Protein AF-A0A2D4GG52-F1 (afdb_monomer)

Sequence (172 aa):
MILFGALFCCLDPVLTIAAGLSFKDPFVIPLGKEKLADARRKELSRNSKSDHLTVVNAFKGWEEAQRRGFRYEKDYCWEYFLSSNTLQMLRNMKGQFAEHLLAAGFVNSRNPRDPKSNINSENEKLLKAVICAGLYPKVAKIRANFSKKRKMVKVSTKTDGTVNIHPKSVNV

Foldseek 3Di:
DQLLLLVVLQRLLLLLLVLCVVPHAFADDDPPCNVQLLVLLLVLCVPLQDSSSSSSSLLVCLVVLVVVHDVSNVVSCVNNRGDPVSSVSSVVSSLVSLVVCVVVVSDVDSDSVDNSSRVCNVVSVSSVVVVCVVCPPFDWAWDDDPDPPDPFTWIQDPPPGIDGDDPSRSND

pLDDT: mean 95.45, std 8.65, range [54.56, 98.94]

Radius of gyration: 17.28 Å; Cα contacts (8 Å, |Δi|>4): 224; chains: 1; bounding box: 47×29×45 Å

Solvent-accessible surface area (backbone atoms only — not comparable to full-atom values): 9538 Å² total; per-residue (Å²): 72,62,66,53,14,36,76,61,14,21,24,44,51,38,30,46,39,51,24,30,74,73,72,55,70,41,72,52,71,58,90,96,38,53,74,59,39,52,51,40,46,41,59,45,25,70,83,66,77,36,63,58,56,19,51,36,44,50,50,56,51,44,56,52,24,46,75,76,31,72,67,46,28,53,51,49,25,61,72,53,30,40,38,65,72,48,49,54,50,35,53,54,43,26,38,54,52,22,41,53,34,31,77,71,67,60,43,96,48,54,51,46,77,38,65,84,38,34,78,40,51,82,41,64,70,59,52,52,49,36,49,47,70,46,46,62,88,79,57,67,48,78,54,86,73,90,52,94,84,63,89,73,68,40,32,33,36,90,87,74,42,76,47,73,69,60,84,88,44,66,79,105

Mean predicted aligned error: 3.53 Å

Organism: Micrurus corallinus (NCBI:txid54390)

Secondary structure (DSSP, 8-state):
-HHHHHHTT-HHHHHHHHHHHHS--SB---TT-HHHHHHHHHHHTTT---HHHHHHHHHHHHHHHHHH-HHHHHHHHHHTTB-HHHHHHHHHHHHHHHHHHHHTTS-S-S-TT-GGG-TTTT-HHHHHHHHHHHHTT--EEEE----TT--S-EEEETTTEEEEPPTTSTT-

Nearest PDB structures (foldseek):
  6up2-assembly1_A  TM=9.913E-01  e=2.746E-20  Mus musculus
  5vha-assembly1_A  TM=9.765E-01  e=6.346E-19  Bos taurus
  6up3-assembly1_A  TM=9.932E-01  e=1.501E-18  Mus musculus
  5vhc-assembly1_D  TM=9.903E-01  e=1.226E-18  Bos taurus
  5vhe-assembly1_A  TM=9.667E-01  e=1.138E-17  Bos taurus

Structure (mmCIF, N/CA/C/O backbone):
data_AF-A0A2D4GG52-F1
#
_entry.id   AF-A0A2D4GG52-F1
#
loop_
_atom_site.group_PDB
_atom_site.id
_atom_site.type_symbol
_atom_site.label_atom_id
_atom_site.label_alt_id
_atom_site.label_comp_id
_atom_site.label_asym_id
_atom_site.label_entity_id
_atom_site.label_seq_id
_atom_site.pdbx_PDB_ins_code
_atom_site.Cartn_x
_atom_site.Cartn_y
_atom_site.Cartn_z
_atom_site.occupancy
_atom_site.B_iso_or_equiv
_atom_site.auth_seq_id
_atom_site.auth_comp_id
_atom_site.auth_asym_id
_atom_site.auth_atom_id
_atom_site.pdbx_PDB_model_num
ATOM 1 N N . MET A 1 1 ? -2.966 -11.309 -7.188 1.00 96.19 1 MET A N 1
ATOM 2 C CA . MET A 1 1 ? -2.767 -9.843 -7.069 1.00 96.19 1 MET A CA 1
ATOM 3 C C . MET A 1 1 ? -1.668 -9.332 -7.999 1.00 96.19 1 MET A C 1
ATOM 5 O O . MET A 1 1 ? -1.989 -8.553 -8.881 1.00 96.19 1 MET A O 1
ATOM 9 N N . ILE A 1 2 ? -0.411 -9.786 -7.859 1.00 98.44 2 ILE A N 1
ATOM 10 C CA . ILE A 1 2 ? 0.723 -9.283 -8.667 1.00 98.44 2 ILE A CA 1
ATOM 11 C C . ILE A 1 2 ? 0.544 -9.479 -10.182 1.00 98.44 2 ILE A C 1
ATOM 13 O O . ILE A 1 2 ? 0.908 -8.597 -10.950 1.00 98.44 2 ILE A O 1
ATOM 17 N N . LEU A 1 3 ? -0.123 -10.564 -10.595 1.00 98.56 3 LEU A N 1
ATOM 18 C CA . LEU A 1 3 ? -0.484 -10.822 -11.991 1.00 98.56 3 LEU A CA 1
ATOM 19 C C . LEU A 1 3 ? -1.357 -9.705 -12.586 1.00 98.56 3 LEU A C 1
ATOM 21 O O . LEU A 1 3 ? -1.045 -9.154 -13.633 1.00 98.56 3 LEU A O 1
ATOM 25 N N . PHE A 1 4 ? -2.418 -9.314 -11.872 1.00 98.62 4 PHE A N 1
ATOM 26 C CA . PHE A 1 4 ? -3.282 -8.203 -12.276 1.00 98.62 4 PHE A CA 1
ATOM 27 C C . PHE A 1 4 ? -2.556 -6.854 -12.225 1.00 98.62 4 PHE A C 1
ATOM 29 O O . PHE A 1 4 ? -2.853 -5.983 -13.030 1.00 98.62 4 PHE A O 1
ATOM 36 N N . GLY A 1 5 ? -1.584 -6.686 -11.320 1.00 98.69 5 GLY A N 1
ATOM 37 C CA . GLY A 1 5 ? -0.727 -5.497 -11.296 1.00 98.69 5 GLY A CA 1
ATOM 38 C C . GLY A 1 5 ? 0.087 -5.322 -12.581 1.00 98.69 5 GLY A C 1
ATOM 39 O O . GLY A 1 5 ? 0.194 -4.202 -13.074 1.00 98.69 5 GLY A O 1
ATOM 40 N N . ALA A 1 6 ? 0.600 -6.422 -13.141 1.00 98.62 6 ALA A N 1
ATOM 41 C CA . ALA A 1 6 ? 1.277 -6.424 -14.435 1.00 98.62 6 ALA A CA 1
ATOM 42 C C . ALA A 1 6 ? 0.300 -6.146 -15.590 1.00 98.62 6 ALA A C 1
ATOM 44 O O . ALA A 1 6 ? 0.515 -5.214 -16.358 1.00 98.62 6 ALA A O 1
ATOM 45 N N . LEU A 1 7 ? -0.815 -6.887 -15.659 1.00 98.50 7 LEU A N 1
ATOM 46 C CA . LEU A 1 7 ? -1.809 -6.758 -16.736 1.00 98.50 7 LEU A CA 1
ATOM 47 C C . LEU A 1 7 ? -2.445 -5.364 -16.822 1.00 98.50 7 LEU A C 1
ATOM 49 O O . LEU A 1 7 ? -2.769 -4.898 -17.909 1.00 98.50 7 LEU A O 1
ATOM 53 N N . PHE A 1 8 ? -2.634 -4.697 -15.683 1.00 98.62 8 PHE A N 1
ATOM 54 C CA . PHE A 1 8 ? -3.236 -3.366 -15.623 1.00 98.62 8 PHE A CA 1
ATOM 55 C C . PHE A 1 8 ? -2.214 -2.224 -15.549 1.00 98.62 8 PHE A C 1
ATOM 57 O O . PHE A 1 8 ? -2.598 -1.073 -15.326 1.00 98.62 8 PHE A O 1
ATOM 64 N N . CYS A 1 9 ? -0.927 -2.515 -15.758 1.00 98.50 9 CYS A N 1
ATOM 65 C CA . CYS A 1 9 ? 0.165 -1.540 -15.755 1.00 98.50 9 CYS A CA 1
ATOM 66 C C . CYS A 1 9 ? 0.191 -0.652 -14.499 1.00 98.50 9 CYS A C 1
ATOM 68 O O . CYS A 1 9 ? 0.372 0.564 -14.588 1.00 98.50 9 CYS A O 1
ATOM 70 N N . CYS A 1 10 ? -0.017 -1.247 -13.325 1.00 98.62 10 CYS A N 1
ATOM 71 C CA . CYS A 1 10 ? 0.077 -0.577 -12.028 1.00 98.62 10 CYS A CA 1
ATOM 72 C C . CYS A 1 10 ? 1.027 -1.340 -11.088 1.00 98.62 10 CYS A C 1
ATOM 74 O O . CYS A 1 10 ? 0.711 -1.615 -9.926 1.00 98.62 10 CYS A O 1
ATOM 76 N N . LEU A 1 11 ? 2.169 -1.767 -11.635 1.00 98.75 11 LEU A N 1
ATOM 77 C CA . LEU A 1 11 ? 3.029 -2.793 -11.055 1.00 98.75 11 LEU A CA 1
ATOM 78 C C . LEU A 1 11 ? 3.664 -2.374 -9.721 1.00 98.75 11 LEU A C 1
ATOM 80 O O . LEU A 1 11 ? 3.470 -3.047 -8.711 1.00 98.75 11 LEU A O 1
ATOM 84 N N . ASP A 1 12 ? 4.395 -1.262 -9.689 1.00 98.75 12 ASP A N 1
ATOM 85 C CA . ASP A 1 12 ? 5.190 -0.824 -8.535 1.00 98.75 12 ASP A CA 1
ATOM 86 C C . ASP A 1 12 ? 4.399 -0.714 -7.208 1.00 98.75 12 ASP A C 1
ATOM 88 O O . ASP A 1 12 ? 4.815 -1.313 -6.199 1.00 98.75 12 ASP A O 1
ATOM 92 N N . PRO A 1 13 ? 3.240 -0.021 -7.156 1.00 98.81 13 PRO A N 1
ATOM 93 C CA . PRO A 1 13 ? 2.430 0.036 -5.941 1.00 98.81 13 PRO A CA 1
ATOM 94 C C . PRO A 1 13 ? 1.828 -1.329 -5.583 1.00 98.81 13 PRO A C 1
ATOM 96 O O . PRO A 1 13 ? 1.794 -1.686 -4.406 1.00 98.81 13 PRO A O 1
ATOM 99 N N . VAL A 1 14 ? 1.413 -2.137 -6.567 1.00 98.88 14 VAL A N 1
ATOM 100 C CA . VAL A 1 14 ? 0.861 -3.478 -6.311 1.00 98.88 14 VAL A CA 1
ATOM 101 C C . VAL A 1 14 ? 1.916 -4.415 -5.727 1.00 98.88 14 VAL A C 1
ATOM 103 O O . VAL A 1 14 ? 1.611 -5.157 -4.792 1.00 98.88 14 VAL A O 1
ATOM 106 N N . LEU A 1 15 ? 3.158 -4.362 -6.214 1.00 98.88 15 LEU A N 1
ATOM 107 C CA . LEU A 1 15 ? 4.255 -5.154 -5.657 1.00 98.88 15 LEU A CA 1
ATOM 108 C C . LEU A 1 15 ? 4.607 -4.707 -4.234 1.00 98.88 15 LEU A C 1
ATOM 110 O O . LEU A 1 15 ? 4.878 -5.550 -3.382 1.00 98.88 15 LEU A O 1
ATOM 114 N N . THR A 1 16 ? 4.533 -3.405 -3.946 1.00 98.94 16 THR A N 1
ATOM 115 C CA . THR A 1 16 ? 4.691 -2.880 -2.576 1.00 98.94 16 THR A CA 1
ATOM 116 C C . THR A 1 16 ? 3.648 -3.474 -1.627 1.00 98.94 16 THR A C 1
ATOM 118 O O . THR A 1 16 ? 3.987 -3.947 -0.542 1.00 98.94 16 THR A O 1
ATOM 121 N N . ILE A 1 17 ? 2.380 -3.507 -2.050 1.00 98.88 17 ILE A N 1
ATOM 122 C CA . ILE A 1 17 ? 1.285 -4.079 -1.255 1.00 98.88 17 ILE A CA 1
ATOM 123 C C . ILE A 1 17 ? 1.473 -5.589 -1.087 1.00 98.88 17 ILE A C 1
ATOM 125 O O . ILE A 1 17 ? 1.325 -6.104 0.019 1.00 98.88 17 ILE A O 1
ATOM 129 N N . ALA A 1 18 ? 1.832 -6.301 -2.160 1.00 98.81 18 ALA A N 1
ATOM 130 C CA . ALA A 1 18 ? 2.078 -7.740 -2.116 1.00 98.81 18 ALA A CA 1
ATOM 131 C C . ALA A 1 18 ? 3.197 -8.096 -1.134 1.00 98.81 18 ALA A C 1
ATOM 133 O O . ALA A 1 18 ? 3.048 -9.040 -0.361 1.00 98.81 18 ALA A O 1
ATOM 134 N N . ALA A 1 19 ? 4.281 -7.318 -1.123 1.00 98.75 19 ALA A N 1
ATOM 135 C CA . ALA A 1 19 ? 5.393 -7.522 -0.204 1.00 98.75 19 ALA A CA 1
ATOM 136 C C . ALA A 1 19 ? 4.954 -7.298 1.250 1.00 98.75 19 ALA A C 1
ATOM 138 O O . ALA A 1 19 ? 5.219 -8.140 2.105 1.00 98.75 19 ALA A O 1
ATOM 139 N N . GLY A 1 20 ? 4.217 -6.213 1.519 1.00 98.44 20 GLY A N 1
ATOM 140 C CA . GLY A 1 20 ? 3.701 -5.916 2.859 1.00 98.44 20 GLY A CA 1
ATOM 141 C C . GLY A 1 20 ? 2.751 -6.993 3.393 1.00 98.44 20 GLY A C 1
ATOM 142 O O . GLY A 1 20 ? 2.819 -7.336 4.569 1.00 98.44 20 GLY A O 1
ATOM 143 N N . LEU A 1 21 ? 1.910 -7.565 2.525 1.00 98.31 21 LEU A N 1
ATOM 144 C CA . LEU A 1 21 ? 1.016 -8.675 2.872 1.00 98.31 21 LEU A CA 1
ATOM 145 C C . LEU A 1 21 ? 1.748 -10.012 3.060 1.00 98.31 21 LEU A C 1
ATOM 147 O O . LEU A 1 21 ? 1.283 -10.845 3.830 1.00 98.31 21 LEU A O 1
ATOM 151 N N . SER A 1 22 ? 2.858 -10.228 2.349 1.00 98.31 22 SER A N 1
ATOM 152 C CA . SER A 1 22 ? 3.619 -11.486 2.393 1.00 98.31 22 SER A CA 1
ATOM 153 C C . SER A 1 22 ? 4.618 -11.543 3.552 1.00 98.31 22 SER A C 1
ATOM 155 O O . SER A 1 22 ? 5.009 -12.632 3.959 1.00 98.31 22 SER A O 1
ATOM 157 N N . PHE A 1 23 ? 5.048 -10.387 4.067 1.00 98.25 23 PHE A N 1
ATOM 158 C CA . PHE A 1 23 ? 5.985 -10.292 5.186 1.00 98.25 23 PHE A CA 1
ATOM 159 C C . PHE A 1 23 ? 5.355 -9.585 6.389 1.00 98.25 23 PHE A C 1
ATOM 161 O O . PHE A 1 23 ? 4.870 -10.241 7.307 1.00 98.25 23 PHE A O 1
ATOM 168 N N . LYS A 1 24 ? 5.377 -8.249 6.401 1.00 97.62 24 LYS A N 1
ATOM 169 C CA . LYS A 1 24 ? 4.688 -7.389 7.373 1.00 97.62 24 LYS A CA 1
ATOM 170 C C . LYS A 1 24 ? 4.705 -5.937 6.901 1.00 97.62 24 LYS A C 1
ATOM 172 O O . LYS A 1 24 ? 5.531 -5.554 6.070 1.00 97.62 24 LYS A O 1
ATOM 177 N N . ASP A 1 25 ? 3.837 -5.109 7.476 1.00 97.62 25 ASP A N 1
ATOM 178 C CA . ASP A 1 25 ? 3.863 -3.664 7.250 1.00 97.62 25 ASP A CA 1
ATOM 179 C C . ASP A 1 25 ? 5.056 -2.984 7.967 1.00 97.62 25 ASP A C 1
ATOM 181 O O . ASP A 1 25 ? 5.538 -3.491 8.985 1.00 97.62 25 ASP A O 1
ATOM 185 N N . PRO A 1 26 ? 5.558 -1.841 7.457 1.00 98.44 26 PRO A N 1
ATOM 186 C CA . PRO A 1 26 ? 6.758 -1.198 7.990 1.00 98.44 26 PRO A CA 1
ATOM 187 C C . PRO A 1 26 ? 6.520 -0.343 9.243 1.00 98.44 26 PRO A C 1
ATOM 189 O O . PRO A 1 26 ? 7.492 0.198 9.770 1.00 98.44 26 PRO A O 1
ATOM 192 N N . PHE A 1 27 ? 5.279 -0.186 9.721 1.00 98.56 27 PHE A N 1
ATOM 193 C CA . PHE A 1 27 ? 4.973 0.709 10.837 1.00 98.56 27 PHE A CA 1
ATOM 194 C C . PHE A 1 27 ? 5.296 0.070 12.187 1.00 98.56 27 PHE A C 1
ATOM 196 O O . PHE A 1 27 ? 4.805 -1.013 12.517 1.00 98.56 27 PHE A O 1
ATOM 203 N N . VAL A 1 28 ? 6.039 0.806 13.009 1.00 97.88 28 VAL A N 1
ATOM 204 C CA . VAL A 1 28 ? 6.319 0.486 14.410 1.00 97.88 28 VAL A CA 1
ATOM 205 C C . VAL A 1 28 ? 5.559 1.438 15.332 1.00 97.88 28 VAL A C 1
ATOM 207 O O . VAL A 1 28 ? 5.211 2.550 14.943 1.00 97.88 28 VAL A O 1
ATOM 210 N N . ILE A 1 29 ? 5.271 1.007 16.558 1.00 95.75 29 ILE A N 1
ATOM 211 C CA . ILE A 1 29 ? 4.614 1.846 17.567 1.00 95.75 29 ILE A CA 1
ATOM 212 C C . ILE A 1 29 ? 5.466 1.799 18.838 1.00 95.75 29 ILE A C 1
ATOM 214 O O . ILE A 1 29 ? 5.412 0.805 19.562 1.00 95.75 29 ILE A O 1
ATOM 218 N N 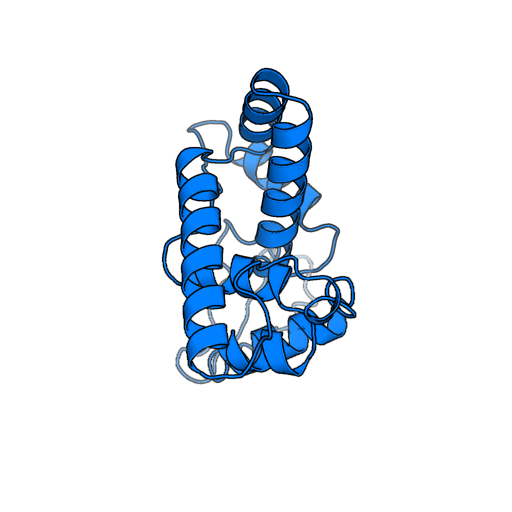. PRO A 1 30 ? 6.297 2.823 19.094 1.00 93.88 30 PRO A N 1
ATOM 219 C CA . PRO A 1 30 ? 7.037 2.924 20.345 1.00 93.88 30 PRO A CA 1
ATOM 220 C C . PRO A 1 30 ? 6.092 3.159 21.526 1.00 93.88 30 PRO A C 1
ATOM 222 O O . PRO A 1 30 ? 5.113 3.900 21.395 1.00 93.88 30 PRO A O 1
ATOM 225 N N . LEU A 1 31 ? 6.431 2.586 22.684 1.00 94.75 31 LEU A N 1
ATOM 226 C CA . LEU A 1 31 ? 5.697 2.796 23.934 1.00 94.75 31 LEU A CA 1
ATOM 227 C C . LEU A 1 31 ? 5.602 4.295 24.260 1.00 94.75 31 LEU A C 1
ATOM 229 O O . LEU A 1 31 ? 6.604 5.013 24.221 1.00 94.75 31 LEU A O 1
ATOM 233 N N . GLY A 1 32 ? 4.391 4.765 24.560 1.00 96.31 32 GLY A N 1
ATOM 234 C CA . GLY A 1 32 ? 4.105 6.160 24.903 1.00 96.31 32 GLY A CA 1
ATOM 235 C C . GLY A 1 32 ? 3.970 7.111 23.707 1.00 96.31 32 GLY A C 1
ATOM 236 O O . GLY A 1 32 ? 3.744 8.307 23.903 1.00 96.31 32 GLY A O 1
ATOM 237 N N . LYS A 1 33 ? 4.106 6.621 22.466 1.00 96.62 33 LYS A N 1
ATOM 238 C CA . LYS A 1 33 ? 3.935 7.414 21.232 1.00 96.62 33 LYS A CA 1
ATOM 239 C C . LYS A 1 33 ? 2.779 6.931 20.353 1.00 96.62 33 LYS A C 1
ATOM 241 O O . LYS A 1 33 ? 2.686 7.338 19.197 1.00 96.62 33 LYS A O 1
ATOM 246 N N . GLU A 1 34 ? 1.874 6.119 20.889 1.00 95.75 34 GLU A N 1
ATOM 247 C CA . GLU A 1 34 ? 0.780 5.462 20.164 1.00 95.75 34 GLU A CA 1
ATOM 248 C C .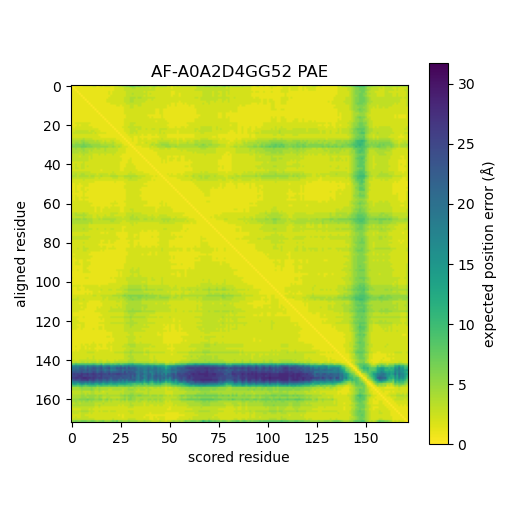 GLU A 1 34 ? -0.086 6.475 19.402 1.00 95.75 34 GLU A C 1
ATOM 250 O O . GLU A 1 34 ? -0.221 6.389 18.183 1.00 95.75 34 GLU A O 1
ATOM 255 N N . LYS A 1 35 ? -0.583 7.511 20.094 1.00 96.19 35 LYS A N 1
ATOM 256 C CA . LYS A 1 35 ? -1.431 8.554 19.485 1.00 96.19 35 LYS A CA 1
ATOM 257 C C . LYS A 1 35 ? -0.728 9.310 18.356 1.00 96.19 35 LYS A C 1
ATOM 259 O O . LYS A 1 35 ? -1.360 9.658 17.361 1.00 96.19 35 LYS A O 1
ATOM 264 N N . LEU A 1 36 ? 0.566 9.589 18.520 1.00 97.56 36 LEU A N 1
ATOM 265 C CA . LEU A 1 36 ? 1.353 10.305 17.519 1.00 97.56 36 LEU A CA 1
ATOM 266 C C . LEU A 1 36 ? 1.616 9.411 16.300 1.00 97.56 36 LEU A C 1
ATOM 268 O O . LEU A 1 36 ? 1.455 9.865 15.170 1.00 97.56 36 LEU A O 1
ATOM 272 N N . ALA A 1 37 ? 1.947 8.137 16.520 1.00 97.31 37 ALA A N 1
ATOM 273 C CA . ALA A 1 37 ? 2.122 7.162 15.449 1.00 97.31 37 ALA A CA 1
ATOM 274 C C . ALA A 1 37 ? 0.833 6.959 14.639 1.00 97.31 37 ALA A C 1
ATOM 276 O O . ALA A 1 37 ? 0.881 6.916 13.409 1.00 97.31 37 ALA A O 1
ATOM 277 N N . ASP A 1 38 ? -0.324 6.907 15.302 1.00 96.56 38 ASP A N 1
ATOM 278 C CA . ASP A 1 38 ? -1.620 6.802 14.628 1.00 96.56 38 ASP A CA 1
ATOM 279 C C . ASP A 1 38 ? -1.951 8.062 13.812 1.00 96.56 38 ASP A C 1
ATOM 281 O O . ASP A 1 38 ? -2.414 7.951 12.674 1.00 96.56 38 ASP A O 1
ATOM 285 N N . ALA A 1 39 ? -1.644 9.258 14.332 1.00 97.69 39 ALA A N 1
ATOM 286 C CA . ALA A 1 39 ? -1.809 10.510 13.593 1.00 97.69 39 ALA A CA 1
ATOM 287 C C . ALA A 1 39 ? -0.947 10.543 12.317 1.00 97.69 39 ALA A C 1
ATOM 289 O O . ALA A 1 39 ? -1.460 10.849 11.240 1.00 97.69 39 ALA A O 1
ATOM 290 N N . ARG A 1 40 ? 0.329 10.144 12.411 1.00 98.31 40 ARG A N 1
ATOM 291 C CA . ARG A 1 40 ? 1.252 10.070 11.263 1.00 98.31 40 ARG A CA 1
ATOM 292 C C . ARG A 1 40 ? 0.844 9.010 10.242 1.00 98.31 40 ARG A C 1
ATOM 294 O O . ARG A 1 40 ? 0.924 9.239 9.036 1.00 98.31 40 ARG A O 1
ATOM 301 N N . ARG A 1 41 ? 0.327 7.865 10.695 1.00 97.94 41 ARG A N 1
ATOM 302 C CA . ARG A 1 41 ? -0.231 6.839 9.800 1.00 97.94 41 ARG A CA 1
ATOM 303 C C . ARG A 1 41 ? -1.472 7.356 9.064 1.00 97.94 41 ARG A C 1
ATOM 305 O O . ARG A 1 41 ? -1.621 7.120 7.866 1.00 97.94 41 ARG A O 1
ATOM 312 N N . LYS A 1 42 ? -2.347 8.094 9.754 1.00 97.50 42 LYS A N 1
ATOM 313 C CA . LYS A 1 42 ? -3.538 8.713 9.154 1.00 97.50 42 LYS A CA 1
ATOM 314 C C . LYS A 1 42 ? -3.176 9.809 8.151 1.00 97.50 42 LYS A C 1
ATOM 316 O O . LYS A 1 42 ? -3.794 9.867 7.091 1.00 97.50 42 LYS A O 1
ATOM 321 N N . GLU A 1 43 ? -2.149 10.605 8.430 1.00 98.25 43 GLU A N 1
ATOM 322 C CA . GLU A 1 43 ? -1.572 11.574 7.489 1.00 98.25 43 GLU A CA 1
ATOM 323 C C . GLU A 1 43 ? -1.115 10.885 6.190 1.00 98.25 43 GLU A C 1
ATOM 325 O O . GLU A 1 43 ? -1.573 11.239 5.100 1.00 98.25 43 GLU A O 1
ATOM 330 N N . LEU A 1 44 ? -0.321 9.812 6.301 1.00 98.38 44 LEU A N 1
ATOM 331 C CA . LEU A 1 44 ? 0.132 9.019 5.150 1.00 98.38 44 LEU A CA 1
ATOM 332 C C . LEU A 1 44 ? -1.009 8.363 4.363 1.00 98.38 44 LEU A C 1
ATOM 334 O O . LEU A 1 44 ? -0.842 8.061 3.179 1.00 98.38 44 LEU A O 1
ATOM 338 N N . SER A 1 45 ? -2.176 8.154 4.977 1.00 97.56 45 SER A N 1
ATOM 339 C CA . SER A 1 45 ? -3.329 7.573 4.284 1.00 97.56 45 SER A CA 1
ATOM 340 C C . SER A 1 45 ? -3.906 8.487 3.204 1.00 97.56 45 SER A C 1
ATOM 342 O O . SER A 1 45 ? -4.596 7.993 2.310 1.00 97.56 45 SER A O 1
ATOM 344 N N . ARG A 1 46 ? -3.651 9.805 3.280 1.00 96.62 46 ARG A N 1
ATOM 345 C CA . ARG A 1 46 ? -4.169 10.824 2.349 1.00 96.62 46 ARG A CA 1
ATOM 346 C C . ARG A 1 46 ? -5.680 10.708 2.098 1.00 96.62 46 ARG A C 1
ATOM 348 O O . ARG A 1 46 ? -6.146 10.890 0.981 1.00 96.62 46 ARG A O 1
ATOM 355 N N . ASN A 1 47 ? -6.452 10.355 3.129 1.00 94.62 47 ASN A N 1
ATOM 356 C CA . ASN A 1 47 ? -7.902 10.119 3.053 1.00 94.62 47 ASN A CA 1
ATOM 357 C C . ASN A 1 47 ? -8.344 9.005 2.076 1.00 94.62 47 ASN A C 1
ATOM 359 O O . ASN A 1 47 ? -9.534 8.888 1.775 1.00 94.62 47 ASN A O 1
ATOM 363 N N . SER A 1 48 ? -7.431 8.132 1.640 1.00 96.62 48 SER A N 1
ATOM 364 C CA . SER A 1 48 ? -7.729 7.019 0.723 1.00 96.62 48 SER A CA 1
ATOM 365 C C . SER A 1 48 ? -8.614 5.926 1.338 1.00 96.62 48 SER A C 1
ATOM 367 O O . SER A 1 48 ? -9.167 5.096 0.608 1.00 96.62 48 SER A O 1
ATOM 369 N N . LYS A 1 49 ? -8.763 5.911 2.674 1.00 97.12 49 LYS A N 1
ATOM 370 C CA . LYS A 1 49 ? -9.476 4.871 3.445 1.00 97.12 49 LYS A CA 1
ATOM 371 C C . LYS A 1 49 ? -8.920 3.462 3.178 1.00 97.12 49 LYS A C 1
ATOM 373 O O . LYS A 1 49 ? -9.667 2.493 3.052 1.00 97.12 49 LYS A O 1
ATOM 378 N N . SER A 1 50 ? -7.600 3.348 3.018 1.00 98.38 50 SER A N 1
ATOM 379 C CA . SER A 1 50 ? -6.926 2.095 2.664 1.00 98.38 50 SER A CA 1
ATOM 380 C C . SER A 1 50 ? -5.580 1.963 3.368 1.00 98.38 50 SER A C 1
ATOM 382 O O . SER A 1 50 ? -4.634 2.672 3.036 1.00 98.38 50 SER A O 1
ATOM 384 N N . ASP A 1 51 ? -5.465 0.997 4.282 1.00 98.69 51 ASP A N 1
ATOM 385 C CA . ASP A 1 51 ? -4.193 0.662 4.938 1.00 98.69 51 ASP A CA 1
ATOM 386 C C . ASP A 1 51 ? -3.112 0.254 3.922 1.00 98.69 51 ASP A C 1
ATOM 388 O O . ASP A 1 51 ? -1.954 0.646 4.041 1.00 98.69 51 ASP A O 1
ATOM 392 N N . HIS A 1 52 ? -3.498 -0.462 2.864 1.00 98.75 52 HIS A N 1
ATOM 393 C CA . HIS A 1 52 ? -2.585 -0.880 1.800 1.00 98.75 52 HIS A CA 1
ATOM 394 C C . HIS A 1 52 ? -1.991 0.315 1.042 1.00 98.75 52 HIS A C 1
ATOM 396 O O . HIS A 1 52 ? -0.795 0.338 0.763 1.00 98.75 52 HIS A O 1
ATOM 402 N N . LEU A 1 53 ? -2.805 1.333 0.737 1.00 98.75 53 LEU A N 1
ATOM 403 C CA . LEU A 1 53 ? -2.312 2.546 0.078 1.00 98.75 53 LEU A CA 1
ATOM 404 C C . LEU A 1 53 ? -1.488 3.416 1.031 1.00 98.75 53 LEU A C 1
ATOM 406 O O . LEU A 1 53 ? -0.539 4.059 0.593 1.00 98.75 53 LEU A O 1
ATOM 410 N N . THR A 1 54 ? -1.772 3.376 2.334 1.00 98.81 54 THR A N 1
ATOM 411 C CA . THR A 1 54 ? -0.910 3.991 3.351 1.00 98.81 54 THR A CA 1
ATOM 412 C C . THR A 1 54 ? 0.502 3.393 3.322 1.00 98.81 54 THR A C 1
ATOM 414 O O . THR A 1 54 ? 1.476 4.143 3.375 1.00 98.81 54 THR A O 1
ATOM 417 N N . VAL A 1 55 ? 0.641 2.068 3.162 1.00 98.81 55 VAL A N 1
ATOM 418 C CA . VAL A 1 55 ? 1.956 1.414 2.985 1.00 98.81 55 VAL A CA 1
ATOM 419 C C . VAL A 1 55 ? 2.635 1.867 1.689 1.00 98.81 55 VAL A C 1
ATOM 421 O O . VAL A 1 55 ? 3.828 2.159 1.708 1.00 98.81 55 VAL A O 1
ATOM 424 N N . VAL A 1 56 ? 1.893 1.990 0.581 1.00 98.81 56 VAL A N 1
ATOM 425 C CA . VAL A 1 56 ? 2.434 2.520 -0.688 1.00 98.81 56 VAL A CA 1
ATOM 426 C C . VAL A 1 56 ? 2.972 3.939 -0.511 1.00 98.81 56 VAL A C 1
ATOM 428 O O . VAL A 1 56 ? 4.088 4.226 -0.939 1.00 98.81 56 VAL A O 1
ATOM 431 N N . ASN A 1 57 ? 2.214 4.819 0.144 1.00 98.81 57 ASN A N 1
ATOM 432 C CA . ASN A 1 57 ? 2.620 6.206 0.368 1.00 98.81 57 ASN A CA 1
ATOM 433 C C . ASN A 1 57 ? 3.853 6.302 1.277 1.00 98.81 57 ASN A C 1
ATOM 435 O O . ASN A 1 57 ? 4.767 7.066 0.971 1.00 98.81 57 ASN A O 1
ATOM 439 N N . ALA A 1 58 ? 3.904 5.498 2.345 1.00 98.81 58 ALA A N 1
ATOM 440 C CA . ALA A 1 58 ? 5.066 5.407 3.228 1.00 98.81 58 ALA A CA 1
ATOM 441 C C . ALA A 1 58 ? 6.316 4.932 2.475 1.00 98.81 58 ALA A C 1
ATOM 443 O O . ALA A 1 58 ? 7.391 5.513 2.604 1.00 98.81 58 ALA A O 1
ATOM 444 N N . PHE A 1 59 ? 6.167 3.894 1.649 1.00 98.88 59 PHE A N 1
ATOM 445 C CA . PHE A 1 59 ? 7.262 3.343 0.859 1.00 98.88 59 PHE A CA 1
ATOM 446 C C . PHE A 1 59 ? 7.778 4.359 -0.169 1.00 98.88 59 PHE A C 1
ATOM 448 O O . PHE A 1 59 ? 8.977 4.616 -0.217 1.00 98.88 59 PHE A O 1
ATOM 455 N N . LYS A 1 60 ? 6.881 5.005 -0.929 1.00 98.56 60 LYS A N 1
ATOM 456 C CA . LYS A 1 60 ? 7.240 6.058 -1.896 1.00 98.56 60 LYS A CA 1
ATOM 457 C C . LYS A 1 60 ? 7.997 7.213 -1.229 1.00 98.56 60 LYS A C 1
ATOM 459 O O . LYS A 1 60 ? 9.020 7.652 -1.753 1.00 98.56 60 LYS A O 1
ATOM 464 N N . GLY A 1 61 ? 7.518 7.688 -0.076 1.00 98.69 61 GLY A N 1
ATOM 465 C CA . GLY A 1 61 ? 8.176 8.764 0.668 1.00 98.69 61 GLY A CA 1
ATOM 466 C C . GLY A 1 61 ? 9.548 8.360 1.212 1.00 98.69 61 GLY A C 1
ATOM 467 O O . GLY A 1 61 ? 10.495 9.137 1.108 1.00 98.69 61 GLY A O 1
ATOM 468 N N . TRP A 1 62 ? 9.693 7.123 1.694 1.00 98.75 62 TRP A N 1
ATOM 469 C CA . TRP A 1 62 ? 10.988 6.589 2.124 1.00 98.75 62 TRP A CA 1
ATOM 470 C C . TRP A 1 62 ? 11.993 6.516 0.972 1.00 98.75 62 TRP A C 1
ATOM 472 O O . TRP A 1 62 ? 13.133 6.940 1.130 1.00 98.75 62 TRP A O 1
ATOM 482 N N . GLU A 1 63 ? 11.583 6.054 -0.210 1.00 98.31 63 GLU A N 1
ATOM 483 C CA . GLU A 1 63 ? 12.475 5.991 -1.375 1.00 98.31 63 GLU A CA 1
ATOM 484 C C . GLU A 1 63 ? 12.882 7.381 -1.880 1.00 98.31 63 GLU A C 1
ATOM 486 O O . GLU A 1 63 ? 13.977 7.562 -2.416 1.00 98.31 63 GLU A O 1
ATOM 491 N N . GLU A 1 64 ? 12.022 8.383 -1.711 1.00 98.38 64 GLU A N 1
ATOM 492 C CA . GLU A 1 64 ? 12.388 9.773 -1.960 1.00 98.38 64 GLU A CA 1
ATOM 493 C C . GLU A 1 64 ? 13.383 10.315 -0.938 1.00 98.38 64 GLU A C 1
ATOM 495 O O . GLU A 1 64 ? 14.375 10.931 -1.325 1.00 98.38 64 GLU A O 1
ATOM 500 N N . ALA A 1 65 ? 13.163 10.044 0.346 1.00 98.50 65 ALA A N 1
ATOM 501 C CA . ALA A 1 65 ? 14.089 10.421 1.403 1.00 98.50 65 ALA A CA 1
ATOM 502 C C . ALA A 1 65 ? 15.462 9.754 1.208 1.00 98.50 65 ALA A C 1
ATOM 504 O O . ALA A 1 65 ? 16.490 10.423 1.289 1.00 98.50 65 ALA A O 1
ATOM 505 N N . GLN A 1 66 ? 15.482 8.472 0.836 1.00 97.62 66 GLN A N 1
ATOM 506 C CA . GLN A 1 66 ? 16.704 7.727 0.542 1.00 97.62 66 GLN A CA 1
ATOM 507 C C . GLN A 1 66 ? 17.500 8.347 -0.616 1.00 97.62 66 GLN A C 1
ATOM 509 O O . GLN A 1 66 ? 18.720 8.465 -0.521 1.00 97.62 66 GLN A O 1
ATOM 514 N N . ARG A 1 67 ? 16.830 8.819 -1.680 1.00 97.25 67 ARG A N 1
ATOM 515 C CA . ARG A 1 67 ? 17.489 9.535 -2.794 1.00 97.25 67 ARG A CA 1
ATOM 516 C C . ARG A 1 67 ? 18.148 10.848 -2.365 1.00 97.25 67 ARG A C 1
ATOM 518 O O . ARG A 1 67 ? 19.112 11.263 -2.999 1.00 97.25 67 ARG A O 1
ATOM 525 N N . ARG A 1 68 ? 17.641 11.500 -1.316 1.00 97.69 68 ARG A N 1
ATOM 526 C CA . ARG A 1 68 ? 18.211 12.742 -0.760 1.00 97.69 68 ARG A CA 1
ATOM 527 C C . ARG A 1 68 ? 19.391 12.481 0.182 1.00 97.69 68 ARG A C 1
ATOM 529 O O . ARG A 1 68 ? 20.141 13.403 0.484 1.00 97.69 68 ARG A O 1
ATOM 536 N N . GLY A 1 69 ? 19.566 11.240 0.634 1.00 97.50 69 GLY A N 1
ATOM 537 C CA . GLY A 1 69 ? 20.700 10.794 1.438 1.00 97.50 69 GLY A CA 1
ATOM 538 C C . GLY A 1 69 ? 20.297 10.153 2.765 1.00 97.50 69 GLY A C 1
ATOM 539 O O . GLY A 1 69 ? 19.171 10.287 3.243 1.00 97.50 69 GLY A O 1
ATOM 540 N N . PHE A 1 70 ? 21.261 9.478 3.394 1.00 96.44 70 PHE A N 1
ATOM 541 C CA . PHE A 1 70 ? 21.039 8.645 4.583 1.00 96.44 70 PHE A CA 1
ATOM 542 C C . PHE A 1 70 ? 20.399 9.392 5.764 1.00 96.44 70 PHE A C 1
ATOM 544 O O . PHE A 1 70 ? 19.547 8.846 6.463 1.00 96.44 70 PHE A O 1
ATOM 551 N N . ARG A 1 71 ? 20.771 10.662 5.978 1.00 98.12 71 ARG A N 1
ATOM 552 C CA . ARG A 1 71 ? 20.179 11.487 7.042 1.00 98.12 71 ARG A CA 1
ATOM 553 C C . ARG A 1 71 ? 18.677 11.690 6.828 1.00 98.12 71 ARG A C 1
ATOM 555 O O . ARG A 1 71 ? 17.905 11.439 7.745 1.00 98.12 71 ARG A O 1
ATOM 562 N N . TYR A 1 72 ? 18.270 12.057 5.613 1.00 98.38 72 TYR A N 1
ATOM 563 C CA . TYR A 1 72 ? 16.861 12.244 5.265 1.00 98.38 72 TYR A CA 1
ATOM 564 C C . TYR A 1 72 ? 16.070 10.940 5.373 1.00 98.38 72 TYR A C 1
ATOM 566 O O . TYR A 1 72 ? 14.942 10.955 5.855 1.00 98.38 72 TYR A O 1
ATOM 574 N N . GLU A 1 73 ? 16.659 9.807 4.975 1.00 98.38 73 GLU A N 1
ATOM 575 C CA . GLU A 1 73 ? 16.043 8.487 5.153 1.00 98.38 73 GLU A CA 1
ATOM 576 C C . GLU A 1 73 ? 15.732 8.201 6.629 1.00 98.38 73 GLU A C 1
ATOM 578 O O . GLU A 1 73 ? 14.615 7.802 6.974 1.00 98.38 73 GLU A O 1
ATOM 583 N N . LYS A 1 74 ? 16.719 8.428 7.505 1.00 98.31 74 LYS A N 1
ATOM 584 C CA . LYS A 1 74 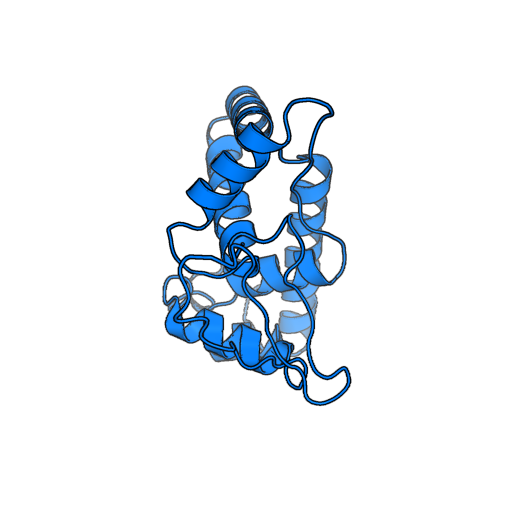? 16.585 8.215 8.947 1.00 98.31 74 LYS A CA 1
ATOM 585 C C . LYS A 1 74 ? 15.541 9.150 9.554 1.00 98.31 74 LYS A C 1
ATOM 587 O O . LYS A 1 74 ? 14.707 8.687 10.331 1.00 98.31 74 LYS A O 1
ATOM 592 N N . ASP A 1 75 ? 15.564 10.424 9.170 1.00 98.56 75 ASP A N 1
ATOM 593 C CA . ASP A 1 75 ? 14.611 11.431 9.640 1.00 98.56 75 ASP A CA 1
ATOM 594 C C . ASP A 1 75 ? 13.179 11.078 9.205 1.00 98.56 75 ASP A C 1
ATOM 596 O O . ASP A 1 75 ? 12.268 11.099 10.030 1.00 98.56 75 ASP A O 1
ATOM 600 N N . TYR A 1 76 ? 12.985 10.633 7.957 1.00 98.81 76 TYR A N 1
ATOM 601 C CA . TYR A 1 76 ? 11.686 10.172 7.457 1.00 98.81 76 TYR A CA 1
ATOM 602 C C . TYR A 1 76 ? 11.175 8.943 8.220 1.00 98.81 76 TYR A C 1
ATOM 604 O O . TYR A 1 76 ? 10.016 8.892 8.637 1.00 98.81 76 TYR A O 1
ATOM 612 N N . CYS A 1 77 ? 12.041 7.950 8.449 1.00 98.69 77 CYS A N 1
ATOM 613 C CA . CYS A 1 77 ? 11.663 6.762 9.213 1.00 98.69 77 CYS A CA 1
ATOM 614 C C . CYS A 1 77 ? 11.297 7.107 10.660 1.00 98.69 77 CYS A C 1
ATOM 616 O O . CYS A 1 77 ? 10.356 6.537 11.210 1.00 98.69 77 CYS A O 1
ATOM 618 N N . TRP A 1 78 ? 12.020 8.044 11.273 1.00 98.31 78 TRP A N 1
ATOM 619 C CA . TRP A 1 78 ? 11.724 8.516 12.619 1.00 98.31 78 TRP A CA 1
ATOM 620 C C . TRP A 1 78 ? 10.400 9.281 12.685 1.00 98.31 78 TRP A C 1
ATOM 622 O O . TRP A 1 78 ? 9.583 9.003 13.562 1.00 98.31 78 TRP A O 1
ATOM 632 N N . GLU A 1 79 ? 10.165 10.203 11.750 1.00 98.38 79 GLU A N 1
ATOM 633 C CA . GLU A 1 79 ? 8.954 11.027 11.705 1.00 98.38 79 GLU A CA 1
ATOM 634 C C . GLU A 1 79 ? 7.683 10.183 11.553 1.00 98.38 79 GLU A C 1
ATOM 636 O O . GLU A 1 79 ? 6.690 10.432 12.240 1.00 98.38 79 GLU A O 1
ATOM 641 N N . TYR A 1 80 ? 7.722 9.168 10.687 1.00 98.69 80 TYR A N 1
ATOM 642 C CA . TYR A 1 80 ? 6.561 8.337 10.357 1.00 98.69 80 TYR A CA 1
ATOM 643 C C . TYR A 1 80 ? 6.522 6.990 11.085 1.00 98.69 80 TYR A C 1
ATOM 645 O O . TYR A 1 80 ? 5.659 6.160 10.789 1.00 98.69 80 TYR A O 1
ATOM 653 N N . PHE A 1 81 ? 7.420 6.773 12.049 1.00 98.50 81 PHE A N 1
ATOM 654 C CA . PHE A 1 81 ? 7.528 5.528 12.814 1.00 98.50 81 PHE A CA 1
ATOM 655 C C . PHE A 1 81 ? 7.647 4.291 11.915 1.00 98.50 81 PHE A C 1
ATOM 657 O O . PHE A 1 81 ? 6.871 3.338 12.015 1.00 98.50 81 PHE A O 1
ATOM 664 N N . LEU A 1 82 ? 8.626 4.312 11.016 1.00 98.75 82 LEU A N 1
ATOM 665 C CA . LEU A 1 82 ? 8.886 3.247 10.056 1.00 98.75 82 LEU A CA 1
ATOM 666 C C . LEU A 1 82 ? 10.164 2.481 10.403 1.00 98.75 82 LEU A C 1
ATOM 668 O O . LEU A 1 82 ? 11.164 3.041 10.849 1.00 98.75 82 LEU A O 1
ATOM 672 N N . SER A 1 83 ? 10.152 1.179 10.139 1.00 98.62 83 SER A N 1
ATOM 673 C CA . SER A 1 83 ? 11.339 0.330 10.193 1.00 98.62 83 SER A CA 1
ATOM 674 C C . SER A 1 83 ? 12.059 0.342 8.840 1.00 98.62 83 SER A C 1
ATOM 676 O O . SER A 1 83 ? 11.590 -0.299 7.898 1.00 98.62 83 SER A O 1
ATOM 678 N N . SER A 1 84 ? 13.225 1.001 8.754 1.00 98.06 84 SER A N 1
ATOM 679 C CA . SER A 1 84 ? 14.072 0.986 7.540 1.00 98.06 84 SER A CA 1
ATOM 680 C C . SER A 1 84 ? 14.437 -0.450 7.121 1.00 98.06 84 SER A C 1
ATOM 682 O O . SER A 1 84 ? 14.277 -0.809 5.958 1.00 98.06 84 SER A O 1
ATOM 684 N N . ASN A 1 85 ? 14.757 -1.338 8.074 1.00 98.44 85 ASN A N 1
ATOM 685 C CA . ASN A 1 85 ? 15.004 -2.761 7.788 1.00 98.44 85 ASN A CA 1
ATOM 686 C C . ASN A 1 85 ? 13.806 -3.448 7.115 1.00 98.44 85 ASN A C 1
ATOM 688 O O . ASN A 1 85 ? 13.975 -4.228 6.179 1.00 98.44 85 ASN A O 1
ATOM 692 N N . THR A 1 86 ? 12.586 -3.158 7.579 1.00 98.75 86 THR A N 1
ATOM 693 C CA . THR A 1 86 ? 11.375 -3.718 6.964 1.00 98.75 86 THR A CA 1
ATOM 694 C C . THR A 1 86 ? 11.181 -3.144 5.564 1.00 98.75 86 THR A C 1
ATOM 696 O O . THR A 1 86 ? 10.950 -3.908 4.636 1.00 98.75 86 THR A O 1
ATOM 699 N N . LEU A 1 87 ? 11.349 -1.832 5.376 1.00 98.81 87 LEU A N 1
ATOM 700 C CA . LEU A 1 87 ? 11.253 -1.181 4.064 1.00 98.81 87 LEU A CA 1
ATOM 701 C C . LEU A 1 87 ? 12.270 -1.740 3.058 1.00 98.81 87 LEU A C 1
ATOM 703 O O . LEU A 1 87 ? 11.904 -2.052 1.925 1.00 98.81 87 LEU A O 1
ATOM 707 N N . GLN A 1 88 ? 13.513 -1.969 3.483 1.00 98.56 88 GLN A N 1
ATOM 708 C CA . GLN A 1 88 ? 14.532 -2.599 2.648 1.00 98.56 88 GLN A CA 1
ATOM 709 C C . GLN A 1 88 ? 14.147 -4.036 2.265 1.00 98.56 88 GLN A C 1
ATOM 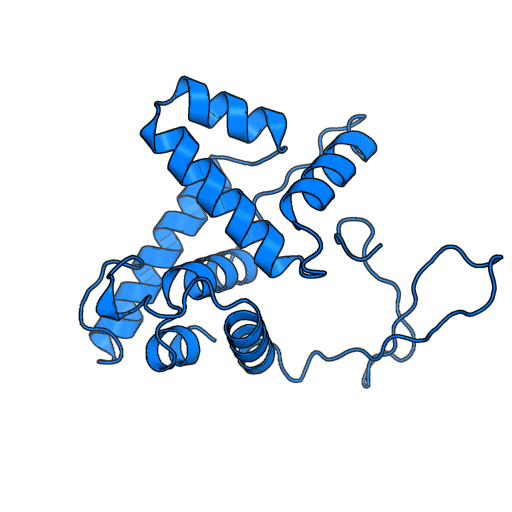711 O O . GLN A 1 88 ? 14.301 -4.427 1.108 1.00 98.56 88 GLN A O 1
ATOM 716 N N . MET A 1 89 ? 13.582 -4.808 3.199 1.00 98.75 89 MET A N 1
ATOM 717 C CA . MET A 1 89 ? 13.074 -6.151 2.904 1.00 98.75 89 MET A CA 1
ATOM 718 C C . MET A 1 89 ? 11.928 -6.113 1.886 1.00 98.75 89 MET A C 1
ATOM 720 O O . MET A 1 89 ? 11.940 -6.872 0.917 1.00 98.75 89 MET A O 1
ATOM 724 N N . LEU A 1 90 ? 10.980 -5.181 2.037 1.00 98.81 90 LEU A N 1
ATOM 725 C CA . LEU A 1 90 ? 9.896 -4.995 1.069 1.00 98.81 90 LEU A CA 1
ATOM 726 C C . LEU A 1 90 ? 10.441 -4.640 -0.322 1.00 98.81 90 LEU A C 1
ATOM 728 O O . LEU A 1 90 ? 9.972 -5.190 -1.317 1.00 98.81 90 LEU A O 1
ATOM 732 N N . ARG A 1 91 ? 11.466 -3.779 -0.408 1.00 98.75 91 ARG A N 1
ATOM 733 C CA . ARG A 1 91 ? 12.144 -3.451 -1.673 1.00 98.75 91 ARG A CA 1
ATOM 734 C C . ARG A 1 91 ? 12.739 -4.690 -2.343 1.00 98.75 91 ARG A C 1
ATOM 736 O O . ARG A 1 91 ? 12.565 -4.858 -3.549 1.00 98.75 91 ARG A O 1
ATOM 743 N N . ASN A 1 92 ? 13.391 -5.559 -1.575 1.00 98.62 92 ASN A N 1
ATOM 744 C CA . ASN A 1 92 ? 13.968 -6.800 -2.093 1.00 98.62 92 ASN A CA 1
ATOM 745 C C . ASN A 1 92 ? 12.875 -7.749 -2.618 1.00 98.62 92 ASN A C 1
ATOM 747 O O . ASN A 1 92 ? 12.987 -8.262 -3.730 1.00 98.62 92 ASN A O 1
ATOM 751 N N . MET A 1 93 ? 11.779 -7.916 -1.871 1.00 98.81 93 MET A N 1
ATOM 752 C CA . MET A 1 93 ? 10.642 -8.747 -2.292 1.00 98.81 93 MET A CA 1
ATOM 753 C C . MET A 1 93 ? 9.965 -8.216 -3.562 1.00 98.81 93 MET A C 1
ATOM 755 O O . MET A 1 93 ? 9.586 -9.004 -4.425 1.00 98.81 93 MET A O 1
ATOM 759 N N . LYS A 1 94 ? 9.859 -6.888 -3.732 1.00 98.69 94 LYS A N 1
ATOM 760 C CA . LYS A 1 94 ? 9.377 -6.292 -4.992 1.00 98.69 94 LYS A CA 1
ATOM 761 C C . LYS A 1 94 ? 10.230 -6.730 -6.185 1.00 98.69 94 LYS A C 1
ATOM 763 O O . LYS A 1 94 ? 9.670 -7.037 -7.232 1.00 98.69 94 LYS A O 1
ATOM 768 N N . GLY A 1 95 ? 11.554 -6.771 -6.022 1.00 98.56 95 GLY A N 1
ATOM 769 C CA . GLY A 1 95 ? 12.474 -7.275 -7.046 1.00 98.56 95 GLY A CA 1
ATOM 770 C C . GLY A 1 95 ? 12.186 -8.732 -7.408 1.00 98.56 95 GLY A C 1
ATOM 771 O O . GLY A 1 95 ? 11.957 -9.033 -8.574 1.00 98.56 95 GLY A O 1
ATOM 772 N N . GLN A 1 96 ? 12.074 -9.606 -6.404 1.00 98.75 96 GLN A N 1
ATOM 773 C CA . GLN A 1 96 ? 11.773 -11.031 -6.609 1.00 98.75 96 GLN A CA 1
ATOM 774 C C . GLN A 1 96 ? 10.425 -11.248 -7.315 1.00 98.75 96 GLN A C 1
ATOM 776 O O . GLN A 1 96 ? 10.321 -12.044 -8.245 1.00 98.75 96 GLN A O 1
ATOM 781 N N . PHE A 1 97 ? 9.383 -10.500 -6.940 1.00 98.81 97 PHE A N 1
ATOM 782 C CA . PHE A 1 97 ? 8.093 -10.591 -7.629 1.00 98.81 97 PHE A CA 1
ATOM 783 C C . PHE A 1 97 ? 8.165 -10.132 -9.087 1.00 98.81 97 PHE A C 1
ATOM 785 O O . PHE A 1 97 ? 7.525 -10.746 -9.941 1.00 98.81 97 PHE A O 1
ATOM 792 N N . ALA A 1 98 ? 8.928 -9.077 -9.385 1.00 98.75 98 ALA A N 1
ATOM 793 C CA . ALA A 1 98 ? 9.137 -8.638 -10.761 1.00 98.75 98 ALA A CA 1
ATOM 794 C C . ALA A 1 98 ? 9.908 -9.689 -11.577 1.00 98.75 98 ALA A C 1
ATOM 796 O O . ALA A 1 98 ? 9.556 -9.934 -12.726 1.00 98.75 98 ALA A O 1
ATOM 797 N N . GLU A 1 99 ? 10.893 -10.364 -10.980 1.00 98.62 99 GLU A N 1
ATOM 798 C CA . GLU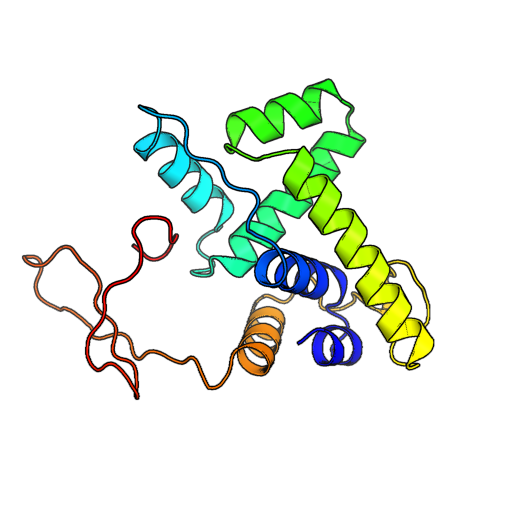 A 1 99 ? 11.611 -11.480 -11.610 1.00 98.62 99 GLU A CA 1
ATOM 799 C C . GLU A 1 99 ? 10.689 -12.669 -11.905 1.00 98.62 99 GLU A C 1
ATOM 801 O O . GLU A 1 99 ? 10.729 -13.212 -13.008 1.00 98.62 99 GLU A O 1
ATOM 806 N N . HIS A 1 100 ? 9.797 -13.035 -10.979 1.00 98.62 100 HIS A N 1
ATOM 807 C CA . HIS A 1 100 ? 8.797 -14.078 -11.229 1.00 98.62 100 HIS A CA 1
ATOM 808 C C . HIS A 1 100 ? 7.835 -13.706 -12.363 1.00 98.62 100 HIS A C 1
ATOM 810 O O . HIS A 1 100 ? 7.527 -14.542 -13.211 1.00 98.62 100 HIS A O 1
ATOM 816 N N . LEU A 1 101 ? 7.377 -12.452 -12.408 1.00 98.75 101 LEU A N 1
ATOM 817 C CA . LEU A 1 101 ? 6.513 -11.968 -13.486 1.00 98.75 101 LEU A CA 1
ATOM 818 C C . LEU A 1 101 ? 7.241 -11.924 -14.834 1.00 98.75 101 LEU A C 1
ATOM 820 O O . LEU A 1 101 ? 6.622 -12.210 -15.857 1.00 98.75 101 LEU A O 1
ATOM 824 N N . LEU A 1 102 ? 8.533 -11.588 -14.838 1.00 98.56 102 LEU A N 1
ATOM 825 C CA . LEU A 1 102 ? 9.368 -11.587 -16.037 1.00 98.56 102 LEU A CA 1
ATOM 826 C C . LEU A 1 102 ? 9.539 -13.010 -16.572 1.00 98.56 102 LEU A C 1
ATOM 828 O O . LEU A 1 102 ? 9.291 -13.251 -17.748 1.00 98.56 102 LEU A O 1
ATOM 832 N N . ALA A 1 103 ? 9.896 -13.958 -15.703 1.00 98.44 103 ALA A N 1
ATOM 833 C CA . ALA A 1 103 ? 10.044 -15.366 -16.070 1.00 98.44 103 ALA A CA 1
ATOM 834 C C . ALA A 1 103 ? 8.734 -15.973 -16.602 1.00 98.44 103 ALA A C 1
ATOM 836 O O . ALA A 1 103 ? 8.760 -16.815 -17.493 1.00 98.44 103 ALA A O 1
ATOM 837 N N . ALA A 1 104 ? 7.588 -15.516 -16.090 1.00 98.31 104 ALA A N 1
ATOM 838 C CA . ALA A 1 104 ? 6.267 -15.923 -16.559 1.00 98.31 104 ALA A CA 1
ATOM 839 C C . ALA A 1 104 ? 5.773 -15.155 -17.806 1.00 98.31 104 ALA A C 1
ATOM 841 O O . ALA A 1 104 ? 4.679 -15.437 -18.289 1.00 98.31 104 ALA A O 1
ATOM 842 N N . GLY A 1 105 ? 6.535 -14.183 -18.323 1.00 98.31 105 GLY A N 1
ATOM 843 C CA . GLY A 1 105 ? 6.196 -13.430 -19.537 1.00 98.31 105 GLY A CA 1
ATOM 844 C C . GLY A 1 105 ? 5.151 -12.319 -19.362 1.00 98.31 105 GLY A C 1
ATOM 845 O O . GLY A 1 105 ? 4.579 -11.863 -20.347 1.00 98.31 105 GLY A O 1
ATOM 846 N N . PHE A 1 106 ? 4.886 -11.866 -18.132 1.00 98.31 106 PHE A N 1
ATOM 847 C CA . PHE A 1 106 ? 3.881 -10.826 -17.846 1.00 98.31 106 PHE A CA 1
ATOM 848 C C . PHE A 1 106 ? 4.449 -9.403 -17.795 1.00 98.31 106 PHE A C 1
ATOM 850 O O . PHE A 1 106 ? 3.685 -8.440 -17.822 1.00 98.31 106 PHE A O 1
ATOM 857 N N . VAL A 1 107 ? 5.772 -9.254 -17.708 1.00 98.31 107 VAL A N 1
ATOM 858 C CA . VAL A 1 107 ? 6.474 -7.963 -17.762 1.00 98.31 107 VAL A CA 1
ATOM 859 C C . VAL A 1 107 ? 7.722 -8.090 -18.629 1.00 98.31 107 VAL A C 1
ATOM 861 O O . VAL A 1 107 ? 8.263 -9.178 -18.786 1.00 98.31 107 VAL A O 1
ATOM 864 N N . ASN A 1 108 ? 8.210 -6.968 -19.157 1.00 96.94 108 ASN A N 1
ATOM 865 C CA . ASN A 1 108 ? 9.379 -6.936 -20.049 1.00 96.94 108 ASN A CA 1
ATOM 866 C C . ASN A 1 108 ? 10.691 -6.572 -19.332 1.00 96.94 108 ASN A C 1
ATOM 868 O O . ASN A 1 108 ? 11.729 -6.408 -19.969 1.00 96.94 108 ASN A O 1
ATOM 872 N N . SER A 1 109 ? 10.651 -6.367 -18.015 1.00 97.50 109 SER A N 1
ATOM 873 C CA . SER A 1 109 ? 11.798 -5.924 -17.228 1.00 97.50 109 SER A CA 1
ATOM 874 C C . SER A 1 109 ? 11.706 -6.440 -15.799 1.00 97.50 109 SER A C 1
ATOM 876 O O . SER A 1 109 ? 10.623 -6.507 -15.223 1.00 97.50 109 SER A O 1
ATOM 878 N N . ARG A 1 110 ? 12.864 -6.729 -15.195 1.00 96.75 110 ARG A N 1
ATOM 879 C CA . ARG A 1 110 ? 12.983 -7.043 -13.760 1.00 96.75 110 ARG A CA 1
ATOM 880 C C . ARG A 1 110 ? 12.809 -5.819 -12.858 1.00 96.75 110 ARG A C 1
ATOM 882 O O . ARG A 1 110 ? 12.810 -5.956 -11.642 1.00 96.75 110 ARG A O 1
ATOM 889 N N . ASN A 1 111 ? 12.743 -4.613 -13.427 1.00 97.88 111 ASN A N 1
ATOM 890 C CA . ASN A 1 111 ? 12.588 -3.377 -12.669 1.00 97.88 111 ASN A CA 1
ATOM 891 C C . ASN A 1 111 ? 11.106 -3.159 -12.304 1.00 97.88 111 ASN A C 1
ATOM 893 O O . ASN A 1 111 ? 10.320 -2.856 -13.204 1.00 97.88 111 ASN A O 1
ATOM 897 N N . PRO A 1 112 ? 10.718 -3.189 -11.011 1.00 98.06 112 PRO A N 1
ATOM 898 C CA . PRO A 1 112 ? 9.349 -2.881 -10.584 1.00 98.06 112 PRO A CA 1
ATOM 899 C C . PRO A 1 112 ? 8.837 -1.519 -11.069 1.00 98.06 112 PRO A C 1
ATOM 901 O O . PRO A 1 112 ? 7.633 -1.341 -11.232 1.00 98.06 112 PRO A O 1
ATOM 904 N N . ARG A 1 113 ? 9.751 -0.570 -11.321 1.00 97.44 113 ARG A N 1
ATOM 905 C CA . ARG A 1 113 ? 9.473 0.796 -11.784 1.00 97.44 113 ARG A CA 1
ATOM 906 C C . ARG A 1 113 ? 9.589 0.992 -13.293 1.00 97.44 113 ARG A C 1
ATOM 908 O O . ARG A 1 113 ? 9.696 2.128 -13.747 1.00 97.44 113 ARG A O 1
ATOM 915 N N . ASP A 1 114 ? 9.619 -0.079 -14.077 1.00 98.06 114 ASP A N 1
ATOM 916 C CA . ASP A 1 114 ? 9.594 0.041 -15.533 1.00 98.06 114 ASP A CA 1
ATOM 917 C C . ASP A 1 114 ? 8.393 0.905 -15.988 1.00 98.06 114 ASP A C 1
ATOM 919 O O . ASP A 1 114 ? 7.254 0.561 -15.652 1.00 98.06 114 ASP A O 1
ATOM 923 N N . PRO A 1 115 ? 8.600 2.017 -16.725 1.00 98.06 115 PRO A N 1
ATOM 924 C CA . PRO A 1 115 ? 7.517 2.938 -17.074 1.00 98.06 115 PRO A CA 1
ATOM 925 C C . PRO A 1 115 ? 6.371 2.279 -17.847 1.00 98.06 115 PRO A C 1
ATOM 927 O O . PRO A 1 115 ? 5.206 2.582 -17.591 1.00 98.06 115 PRO A O 1
ATOM 930 N N . LYS A 1 116 ? 6.678 1.326 -18.742 1.00 97.62 116 LYS A N 1
ATOM 931 C CA . LYS A 1 116 ? 5.657 0.608 -19.528 1.00 97.62 116 LYS A CA 1
ATOM 932 C C . LYS A 1 116 ? 4.731 -0.223 -18.637 1.00 97.62 116 LYS A C 1
ATOM 934 O O . LYS A 1 116 ? 3.544 -0.341 -18.925 1.00 97.62 116 LYS A O 1
ATOM 939 N N . SER A 1 117 ? 5.258 -0.727 -17.525 1.00 98.31 117 SER A N 1
ATOM 940 C CA . SER A 1 117 ? 4.524 -1.518 -16.533 1.00 98.31 117 SER A CA 1
ATOM 941 C C . SER A 1 117 ? 3.798 -0.665 -15.474 1.00 98.31 117 SER A C 1
ATOM 943 O O . SER A 1 117 ? 3.181 -1.214 -14.560 1.00 98.31 117 SER A O 1
ATOM 945 N N . ASN A 1 118 ? 3.874 0.671 -15.555 1.00 98.62 118 ASN A N 1
ATOM 946 C CA . ASN A 1 118 ? 3.427 1.590 -14.497 1.00 98.62 118 ASN A CA 1
ATOM 947 C C . ASN A 1 118 ? 2.566 2.771 -14.984 1.00 98.62 118 ASN A C 1
ATOM 949 O O . ASN A 1 118 ? 2.365 3.729 -14.239 1.00 98.62 118 ASN A O 1
ATOM 953 N N . ILE A 1 119 ? 2.020 2.698 -16.201 1.00 98.62 119 ILE A N 1
ATOM 954 C CA . ILE A 1 119 ? 1.172 3.745 -16.805 1.00 98.62 119 ILE A CA 1
ATOM 955 C C . ILE A 1 119 ? 0.004 4.151 -15.884 1.00 98.62 119 ILE A C 1
ATOM 957 O O . ILE A 1 119 ? -0.357 5.323 -15.819 1.00 98.62 119 ILE A O 1
ATOM 961 N N . ASN A 1 120 ? -0.556 3.204 -15.126 1.00 98.62 120 ASN A N 1
ATOM 962 C CA . ASN A 1 120 ? -1.712 3.420 -14.257 1.00 98.62 120 ASN A CA 1
ATOM 963 C C . ASN A 1 120 ? -1.375 3.416 -12.754 1.00 98.62 120 ASN A C 1
ATOM 965 O O . ASN A 1 120 ? -2.284 3.326 -11.926 1.00 98.62 120 ASN A O 1
ATOM 969 N N . SER A 1 121 ? -0.099 3.509 -12.368 1.00 98.38 121 SER A N 1
ATOM 970 C CA . SER A 1 121 ? 0.327 3.383 -10.961 1.00 98.38 121 SER A CA 1
ATOM 971 C C . SER A 1 121 ? -0.165 4.499 -10.029 1.00 98.38 121 SER A C 1
ATOM 973 O O . SER A 1 121 ? -0.148 4.316 -8.813 1.00 98.38 121 SER A O 1
ATOM 975 N N . GLU A 1 122 ? -0.662 5.616 -10.565 1.00 97.62 122 GLU A N 1
ATOM 976 C CA . GLU A 1 122 ? -1.297 6.688 -9.781 1.00 97.62 122 GLU A CA 1
ATOM 977 C C . GLU A 1 122 ? -2.840 6.608 -9.770 1.00 97.62 122 GLU A C 1
ATOM 979 O O . GLU A 1 122 ? -3.503 7.380 -9.077 1.00 97.62 122 GLU A O 1
ATOM 984 N N . ASN A 1 123 ? -3.451 5.664 -10.499 1.00 98.44 123 ASN A N 1
ATOM 985 C CA . ASN A 1 123 ? -4.906 5.510 -10.539 1.00 98.44 123 ASN A CA 1
ATOM 986 C C . ASN A 1 123 ? -5.418 4.735 -9.313 1.00 98.44 123 ASN A C 1
ATOM 988 O O . ASN A 1 123 ? -5.510 3.506 -9.316 1.00 98.44 123 ASN A O 1
ATOM 992 N N . GLU A 1 124 ? -5.817 5.462 -8.267 1.00 98.12 124 GLU A N 1
ATOM 993 C CA . GLU A 1 124 ? -6.278 4.876 -7.001 1.00 98.12 124 GLU A CA 1
ATOM 994 C C . GLU A 1 124 ? -7.438 3.874 -7.164 1.00 98.12 124 GLU A C 1
ATOM 996 O O . GLU A 1 124 ? -7.472 2.843 -6.485 1.00 98.12 124 GLU A O 1
ATOM 1001 N N . LYS A 1 125 ? -8.389 4.146 -8.070 1.00 98.50 125 LYS A N 1
ATOM 1002 C CA . LYS A 1 125 ? -9.542 3.259 -8.304 1.00 98.50 125 LYS A CA 1
ATOM 1003 C C . LYS A 1 125 ? -9.087 1.906 -8.846 1.00 98.50 125 LYS A C 1
ATOM 1005 O O . LYS A 1 125 ? -9.557 0.870 -8.375 1.00 98.50 125 LYS A O 1
ATOM 1010 N N . LEU A 1 126 ? -8.149 1.917 -9.791 1.00 98.44 126 LEU A N 1
ATOM 1011 C CA . LEU A 1 126 ? -7.590 0.701 -10.372 1.00 98.44 126 LEU A CA 1
ATOM 1012 C C . LEU A 1 126 ? -6.755 -0.077 -9.351 1.00 98.44 126 LEU A C 1
ATOM 1014 O O . LEU A 1 126 ? -6.923 -1.289 -9.225 1.00 98.44 126 LEU A O 1
ATOM 1018 N N . LEU A 1 127 ? -5.936 0.613 -8.552 1.00 98.62 127 LEU A N 1
ATOM 1019 C CA . LEU A 1 127 ? -5.197 -0.023 -7.458 1.00 98.62 127 LEU A CA 1
ATOM 1020 C C . LEU A 1 127 ? -6.145 -0.738 -6.488 1.00 98.62 127 LEU A C 1
ATOM 1022 O O . LEU A 1 127 ? -5.923 -1.898 -6.145 1.00 98.62 127 LEU A O 1
ATOM 1026 N N . LYS A 1 128 ? -7.247 -0.087 -6.094 1.00 98.69 128 LYS A N 1
ATOM 1027 C CA . LYS A 1 128 ? -8.285 -0.694 -5.246 1.00 98.69 128 LYS A CA 1
ATOM 1028 C C . LYS A 1 128 ? -8.939 -1.915 -5.897 1.00 98.69 128 LYS A C 1
ATOM 1030 O O . LYS A 1 128 ? -9.198 -2.894 -5.196 1.00 98.69 128 LYS A O 1
ATOM 1035 N N . ALA A 1 129 ? -9.159 -1.899 -7.211 1.00 98.69 129 ALA A N 1
ATOM 1036 C CA . ALA A 1 129 ? -9.675 -3.056 -7.941 1.00 98.69 129 ALA A CA 1
ATOM 1037 C C . ALA A 1 129 ? -8.689 -4.240 -7.917 1.00 98.69 129 ALA A C 1
ATOM 1039 O O . ALA A 1 129 ? -9.094 -5.366 -7.632 1.00 98.69 129 ALA A O 1
ATOM 1040 N N . VAL A 1 130 ? -7.390 -3.994 -8.121 1.00 98.75 130 VAL A N 1
ATOM 1041 C CA . VAL A 1 130 ? -6.355 -5.044 -8.059 1.00 98.75 130 VAL A CA 1
ATOM 1042 C C . VAL A 1 130 ? -6.211 -5.622 -6.652 1.00 98.75 1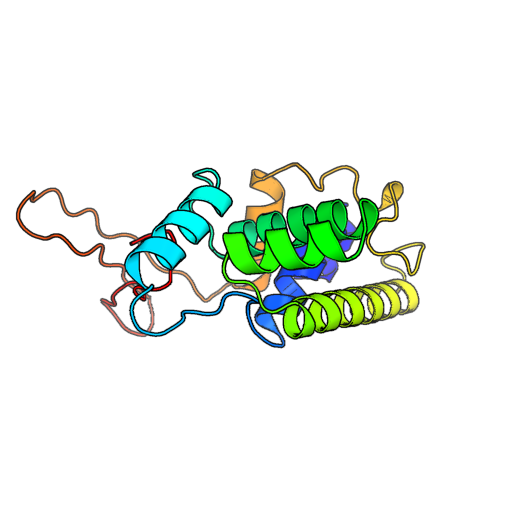30 VAL A C 1
ATOM 1044 O O . VAL A 1 130 ? -6.095 -6.840 -6.494 1.00 98.75 130 VAL A O 1
ATOM 1047 N N . ILE A 1 131 ? -6.273 -4.773 -5.622 1.00 98.75 131 ILE A N 1
ATOM 1048 C CA . ILE A 1 131 ? -6.307 -5.215 -4.220 1.00 98.75 131 ILE A CA 1
ATOM 1049 C C . ILE A 1 131 ? -7.530 -6.110 -3.983 1.00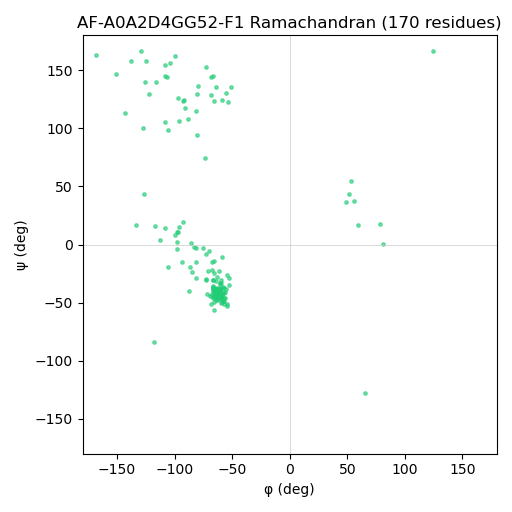 98.75 131 ILE A C 1
ATOM 1051 O O . ILE A 1 131 ? -7.395 -7.191 -3.411 1.00 98.75 131 ILE A O 1
ATOM 1055 N N . CYS A 1 132 ? -8.712 -5.703 -4.460 1.00 98.56 132 CYS A N 1
ATOM 1056 C CA . CYS A 1 132 ? -9.938 -6.496 -4.355 1.00 98.56 132 CYS A CA 1
ATOM 1057 C C . CYS A 1 132 ? -9.776 -7.878 -5.007 1.00 98.56 132 CYS A C 1
ATOM 1059 O O . CYS A 1 132 ? -10.032 -8.891 -4.357 1.00 98.56 132 CYS A O 1
ATOM 1061 N N . ALA A 1 133 ? -9.248 -7.932 -6.235 1.00 98.25 133 ALA A N 1
ATOM 1062 C CA . ALA A 1 133 ? -8.973 -9.184 -6.942 1.00 98.25 133 ALA A CA 1
ATOM 1063 C C . ALA A 1 133 ? -7.983 -10.094 -6.190 1.00 98.25 133 ALA A C 1
ATOM 1065 O O . ALA A 1 133 ? -8.043 -11.314 -6.307 1.00 98.25 133 ALA A O 1
ATOM 1066 N N . GLY A 1 134 ? -7.056 -9.516 -5.419 1.00 97.94 134 GLY A N 1
ATOM 1067 C CA . GLY A 1 134 ? -6.101 -10.262 -4.599 1.00 97.94 134 GLY A CA 1
ATOM 1068 C C . GLY A 1 134 ? -6.638 -10.750 -3.254 1.00 97.94 134 GLY A C 1
ATOM 1069 O O . GLY A 1 134 ? -6.140 -11.746 -2.732 1.00 97.94 134 GLY A O 1
ATOM 1070 N N . LEU A 1 135 ? -7.603 -10.041 -2.665 1.00 98.38 135 LEU A N 1
ATOM 1071 C CA . LEU A 1 135 ? -8.062 -10.299 -1.298 1.00 98.38 135 LEU A CA 1
ATOM 1072 C C . LEU A 1 135 ? -9.425 -10.979 -1.215 1.00 98.38 135 LEU A C 1
ATOM 1074 O O . LEU A 1 135 ? -9.704 -11.594 -0.179 1.00 98.38 135 LEU A O 1
ATOM 1078 N N . TYR A 1 136 ? -10.240 -10.920 -2.271 1.00 98.12 136 TYR A N 1
ATOM 1079 C CA . TYR A 1 136 ? -11.483 -11.681 -2.365 1.00 98.12 136 TYR A CA 1
ATOM 1080 C C . TYR A 1 136 ? -11.229 -13.172 -2.049 1.00 98.12 136 TYR A C 1
ATOM 1082 O O . TYR A 1 136 ? -10.227 -13.719 -2.510 1.00 98.12 136 TYR A O 1
ATOM 1090 N N . PRO A 1 137 ? -12.078 -13.841 -1.241 1.00 97.81 137 PRO A N 1
ATOM 1091 C CA . PRO A 1 137 ? -13.387 -13.409 -0.733 1.00 97.81 137 PRO A CA 1
ATOM 1092 C C . PRO A 1 137 ? -13.378 -12.706 0.643 1.00 97.81 137 PRO A C 1
ATOM 1094 O O . PRO A 1 137 ? -14.427 -12.633 1.284 1.00 97.81 137 PRO A O 1
ATOM 1097 N N . LYS A 1 138 ? -12.245 -12.170 1.127 1.00 97.88 138 LYS A N 1
ATOM 1098 C CA . LYS A 1 138 ? -12.149 -11.484 2.438 1.00 97.88 138 LYS A CA 1
ATOM 1099 C C . LYS A 1 138 ? -12.814 -10.100 2.417 1.00 97.88 138 LYS A C 1
ATOM 1101 O O . LYS A 1 138 ? -12.145 -9.071 2.376 1.00 97.88 138 LYS A O 1
ATOM 1106 N N . VAL A 1 139 ? -14.144 -10.085 2.422 1.00 98.06 139 VAL A N 1
ATOM 1107 C CA . VAL A 1 139 ? -14.980 -8.884 2.298 1.00 98.06 139 VAL A CA 1
ATOM 1108 C C . VAL A 1 139 ? -15.790 -8.662 3.575 1.00 98.06 139 VAL A C 1
ATOM 1110 O O . VAL A 1 139 ? -16.341 -9.600 4.151 1.00 98.06 139 VAL A O 1
ATOM 1113 N N . ALA A 1 140 ? -15.903 -7.399 3.991 1.00 96.94 140 ALA A N 1
ATOM 1114 C CA . ALA A 1 140 ? -16.740 -6.982 5.109 1.00 96.94 140 ALA A CA 1
ATOM 1115 C C . ALA A 1 140 ? -17.710 -5.869 4.681 1.00 96.94 140 ALA A C 1
ATOM 1117 O O . ALA A 1 140 ? -17.340 -4.950 3.949 1.00 96.94 140 ALA A O 1
ATOM 1118 N N . LYS A 1 141 ? -18.955 -5.933 5.159 1.00 96.06 141 LYS A N 1
ATOM 1119 C CA . LYS A 1 141 ? -19.974 -4.891 4.976 1.00 96.06 141 LYS A CA 1
ATOM 1120 C C . LYS A 1 141 ? -19.921 -3.914 6.146 1.00 96.06 141 LYS A C 1
ATOM 1122 O O . LYS A 1 141 ? -20.067 -4.323 7.298 1.00 96.06 141 LYS A O 1
ATOM 1127 N N . ILE A 1 142 ? -19.754 -2.626 5.859 1.00 92.19 142 ILE A N 1
ATOM 1128 C CA . ILE A 1 142 ? -19.813 -1.571 6.878 1.00 92.19 142 ILE A CA 1
ATOM 1129 C C . ILE A 1 142 ? -21.251 -1.466 7.393 1.00 92.19 142 ILE A C 1
ATOM 1131 O O . ILE A 1 142 ? -22.192 -1.347 6.605 1.00 92.19 142 ILE A O 1
ATOM 1135 N N . ARG A 1 143 ? -21.430 -1.495 8.716 1.00 83.00 143 ARG A N 1
ATOM 1136 C CA . ARG A 1 143 ? -22.724 -1.213 9.344 1.00 83.00 143 ARG A CA 1
ATOM 1137 C C . ARG A 1 143 ? -22.743 0.249 9.772 1.00 83.00 143 ARG A C 1
ATOM 1139 O O . ARG A 1 143 ? -22.074 0.620 10.733 1.00 83.00 143 ARG A O 1
ATOM 1146 N N . ALA A 1 144 ? -23.487 1.076 9.037 1.00 69.62 144 ALA A N 1
ATOM 1147 C CA . ALA A 1 144 ? -23.650 2.486 9.372 1.00 69.62 144 ALA A CA 1
ATOM 1148 C C . ALA A 1 144 ? -24.263 2.620 10.774 1.00 69.62 144 ALA A C 1
ATOM 1150 O O . ALA A 1 144 ? -25.319 2.056 11.059 1.00 69.62 144 ALA A O 1
ATOM 1151 N N . ASN A 1 145 ? -23.582 3.352 11.654 1.00 64.31 145 ASN A N 1
ATOM 1152 C CA . ASN A 1 145 ? -24.062 3.652 12.995 1.00 64.31 145 ASN A CA 1
ATOM 1153 C C . ASN A 1 145 ? -24.515 5.116 13.000 1.00 64.31 145 ASN A C 1
ATOM 1155 O O . ASN A 1 145 ? -23.698 6.022 13.117 1.00 64.31 145 ASN A O 1
ATOM 1159 N N . PHE A 1 146 ? -25.819 5.357 12.859 1.00 60.69 146 PHE A N 1
ATOM 1160 C CA . PHE A 1 146 ? -26.392 6.713 12.886 1.00 60.69 146 PHE A CA 1
ATOM 1161 C C . PHE A 1 146 ? -26.467 7.309 14.305 1.00 60.69 146 PHE A C 1
ATOM 1163 O O . PHE A 1 146 ? -26.867 8.455 14.493 1.00 60.69 146 PHE A O 1
ATOM 1170 N N . SER A 1 147 ? -26.072 6.545 15.329 1.00 60.16 147 SER A N 1
ATOM 1171 C CA . SER A 1 147 ? -26.054 7.004 16.716 1.00 60.16 147 SER A CA 1
ATOM 1172 C C . SER A 1 147 ? -24.705 7.623 17.083 1.00 60.16 147 SER A C 1
ATOM 1174 O O . SER A 1 147 ? -23.697 6.921 17.166 1.00 60.16 147 SER A O 1
ATOM 1176 N N . LYS A 1 148 ? -24.708 8.918 17.432 1.00 57.75 148 LYS A N 1
ATOM 1177 C CA . LYS A 1 148 ? -23.543 9.659 17.962 1.00 57.75 148 LYS A CA 1
ATOM 1178 C C . LYS A 1 148 ? -22.951 9.069 19.260 1.00 57.75 148 LYS A C 1
ATOM 1180 O O . LYS A 1 148 ? -21.885 9.498 19.686 1.00 57.75 148 LYS A O 1
ATOM 1185 N N . LYS A 1 149 ? -23.625 8.105 19.911 1.00 56.81 149 LYS A N 1
ATOM 1186 C CA . LYS A 1 149 ? -23.211 7.524 21.204 1.00 56.81 149 LYS A CA 1
ATOM 1187 C C . LYS A 1 149 ? -22.230 6.347 21.091 1.00 56.81 149 LYS A C 1
ATOM 1189 O O . LYS A 1 149 ? -21.572 6.031 22.077 1.00 56.81 149 LYS A O 1
ATOM 1194 N N . ARG A 1 150 ? -22.108 5.680 19.934 1.00 54.56 150 ARG A N 1
ATOM 1195 C CA . ARG A 1 150 ? -21.203 4.523 19.759 1.00 54.56 150 ARG A CA 1
ATOM 1196 C C . ARG A 1 150 ? -20.002 4.906 18.895 1.00 54.56 150 ARG A C 1
ATOM 1198 O O . ARG A 1 150 ? -20.132 5.027 17.685 1.00 54.56 150 ARG A O 1
ATOM 1205 N N . LYS A 1 151 ? -18.837 5.065 19.536 1.00 57.53 151 LYS A N 1
ATOM 1206 C CA . LYS A 1 151 ? -17.590 5.540 18.906 1.00 57.53 151 LYS A CA 1
ATOM 1207 C C . LYS A 1 151 ? -16.925 4.553 17.937 1.00 57.53 151 LYS A C 1
ATOM 1209 O O . LYS A 1 151 ? -16.159 5.000 17.099 1.00 57.53 151 LYS A O 1
ATOM 1214 N N . MET A 1 152 ? -17.176 3.243 18.039 1.00 64.50 152 MET A N 1
ATOM 1215 C CA . MET A 1 152 ? -16.450 2.252 17.227 1.00 64.50 152 MET A CA 1
ATOM 1216 C C . MET A 1 152 ? -17.213 1.838 15.966 1.00 64.50 152 MET A C 1
ATOM 1218 O O . MET A 1 152 ? -18.360 1.382 16.042 1.00 64.50 152 MET A O 1
ATOM 1222 N N . VAL A 1 153 ? -16.544 1.958 14.815 1.00 78.19 153 VAL A N 1
ATOM 1223 C CA . VAL A 1 153 ? -17.008 1.445 13.521 1.00 78.19 153 VAL A CA 1
ATOM 1224 C C . VAL A 1 153 ? -17.040 -0.084 13.574 1.00 78.19 153 VAL A C 1
ATOM 1226 O O . VAL A 1 153 ? -16.031 -0.729 13.856 1.00 78.19 153 VAL A O 1
ATOM 1229 N N . LYS A 1 154 ? -18.211 -0.671 13.302 1.00 85.38 154 LYS A N 1
ATOM 1230 C CA . LYS A 1 154 ? -18.390 -2.124 13.199 1.00 85.38 154 LYS A CA 1
ATOM 1231 C C . LYS A 1 154 ? -18.578 -2.537 11.749 1.00 85.38 154 LYS A C 1
ATOM 1233 O O . LYS A 1 154 ? -19.253 -1.857 10.972 1.00 85.38 154 LYS A O 1
ATOM 1238 N N . VAL A 1 155 ? -18.033 -3.696 11.413 1.00 93.69 155 VAL A N 1
ATOM 1239 C CA . VAL A 1 155 ? -18.206 -4.322 10.103 1.00 93.69 155 VAL A CA 1
ATOM 1240 C C . VAL 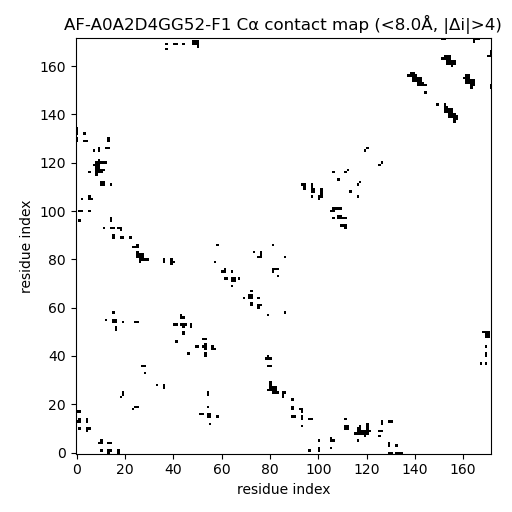A 1 155 ? -18.753 -5.731 10.287 1.00 93.69 155 VAL A C 1
ATOM 1242 O O . VAL A 1 155 ? -18.638 -6.312 11.365 1.00 93.69 155 VAL A O 1
ATOM 1245 N N . SER A 1 156 ? -19.392 -6.279 9.259 1.00 95.38 156 SER A N 1
ATOM 1246 C CA . SER A 1 156 ? -19.839 -7.671 9.276 1.00 95.38 156 SER A CA 1
ATOM 1247 C C . SER A 1 156 ? -19.263 -8.475 8.123 1.00 95.38 156 SER A C 1
ATOM 1249 O O . SER A 1 156 ? -19.378 -8.043 6.975 1.00 95.38 156 SER A O 1
ATOM 1251 N N . THR A 1 157 ? -18.687 -9.635 8.425 1.00 97.31 157 THR A N 1
ATOM 1252 C CA . THR A 1 157 ? -18.186 -10.613 7.451 1.00 97.31 157 THR A CA 1
ATOM 1253 C C . THR A 1 157 ? -19.207 -11.737 7.264 1.00 97.31 157 THR A C 1
ATOM 1255 O O . THR A 1 157 ? -20.127 -11.905 8.068 1.00 97.31 157 THR A O 1
ATOM 1258 N N . LYS A 1 158 ? -19.076 -12.498 6.171 1.00 96.81 158 LYS A N 1
ATOM 1259 C CA . LYS A 1 158 ? -19.930 -13.669 5.909 1.00 96.81 158 LYS A CA 1
ATOM 1260 C C . LYS A 1 158 ? -19.684 -14.793 6.925 1.00 96.81 158 LYS A C 1
ATOM 1262 O O . LYS A 1 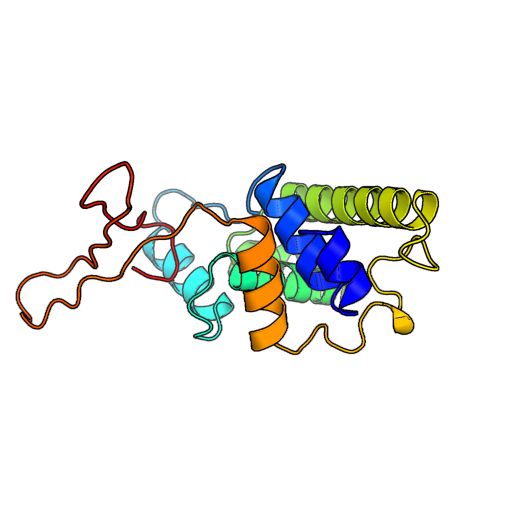158 ? -20.626 -15.483 7.291 1.00 96.81 158 LYS A O 1
ATOM 1267 N N . THR A 1 159 ? -18.432 -14.978 7.334 1.00 96.81 159 THR A N 1
ATOM 1268 C CA . THR A 1 159 ? -17.961 -16.100 8.159 1.00 96.81 159 THR A CA 1
ATOM 1269 C C . THR A 1 159 ? -18.090 -15.843 9.656 1.00 96.81 159 THR A C 1
ATOM 1271 O O . THR A 1 159 ? -18.517 -16.731 10.380 1.00 96.81 159 THR A O 1
ATOM 1274 N N . ASP A 1 160 ? -17.789 -14.625 10.115 1.00 96.56 160 ASP A N 1
ATOM 1275 C CA . ASP A 1 160 ? -17.579 -14.332 11.546 1.00 96.56 160 ASP A CA 1
ATOM 1276 C C . ASP A 1 160 ? -18.665 -13.420 12.131 1.00 96.56 160 ASP A C 1
ATOM 1278 O O . ASP A 1 160 ? -18.597 -12.982 13.281 1.00 96.56 160 ASP A O 1
ATOM 1282 N N . GLY A 1 161 ? -19.681 -13.078 11.336 1.00 94.94 161 GLY A N 1
ATOM 1283 C CA . GLY A 1 161 ? -20.726 -12.158 11.761 1.00 94.94 161 GLY A CA 1
ATOM 1284 C C . GLY A 1 161 ? -20.171 -10.753 11.997 1.00 94.94 161 GLY A C 1
ATOM 1285 O O . GLY A 1 161 ? -19.576 -10.163 11.102 1.00 94.94 161 GLY A O 1
ATOM 1286 N N . THR A 1 162 ? -20.437 -10.157 13.163 1.00 93.81 162 THR A N 1
ATOM 1287 C CA . THR A 1 162 ? -20.051 -8.762 13.456 1.00 93.81 162 THR A CA 1
ATOM 1288 C C . THR A 1 162 ? -18.688 -8.692 14.135 1.00 93.81 162 THR A C 1
ATOM 1290 O O . THR A 1 162 ? -18.521 -9.222 15.228 1.00 93.81 162 THR A O 1
ATOM 1293 N N . VAL A 1 163 ? -17.760 -7.942 13.543 1.00 93.81 163 VAL A N 1
ATOM 1294 C CA . VAL A 1 163 ? -16.384 -7.762 14.026 1.00 93.81 163 VAL A CA 1
ATOM 1295 C C . VAL A 1 163 ? -16.005 -6.275 14.101 1.00 93.81 163 VAL A C 1
ATOM 1297 O O . VAL A 1 163 ? -16.712 -5.401 13.584 1.00 93.81 163 VAL A O 1
ATOM 1300 N N . ASN A 1 164 ? -14.892 -5.978 14.774 1.00 92.56 164 ASN A N 1
ATOM 1301 C CA . ASN A 1 164 ? -14.346 -4.624 14.909 1.00 92.56 164 ASN A CA 1
ATOM 1302 C C . ASN A 1 164 ? -13.137 -4.427 13.986 1.00 92.56 164 ASN A C 1
ATOM 1304 O O . ASN A 1 164 ? -12.447 -5.383 13.636 1.00 92.56 164 ASN A O 1
ATOM 1308 N N . ILE A 1 165 ? -12.858 -3.173 13.636 1.00 93.50 165 ILE A N 1
ATOM 1309 C CA . ILE A 1 165 ? -11.622 -2.793 12.947 1.00 93.50 165 ILE A CA 1
ATOM 1310 C C . ILE A 1 165 ? -10.492 -2.697 13.983 1.00 93.50 165 ILE A C 1
ATOM 1312 O O . ILE A 1 165 ? -10.686 -2.160 15.073 1.00 93.50 165 ILE A O 1
ATOM 1316 N N . HIS A 1 166 ? -9.315 -3.229 13.652 1.00 94.50 166 HIS A N 1
ATOM 1317 C CA . HIS A 1 166 ? -8.149 -3.175 14.532 1.00 94.50 166 HIS A CA 1
ATOM 1318 C C . HIS A 1 166 ? -7.686 -1.716 14.756 1.00 94.50 166 HIS A C 1
ATOM 1320 O O . HIS A 1 166 ? -7.553 -1.000 13.763 1.00 94.50 166 HIS A O 1
ATOM 1326 N N . PRO A 1 167 ? -7.351 -1.279 15.993 1.00 92.25 167 PRO A N 1
ATOM 1327 C CA . PRO A 1 167 ? -6.955 0.105 16.312 1.00 92.25 167 PRO A CA 1
ATOM 1328 C C . PRO A 1 167 ? -5.820 0.688 15.460 1.00 92.25 167 PRO A C 1
ATOM 1330 O O . PRO A 1 167 ? -5.782 1.886 15.216 1.00 92.25 167 PRO A O 1
ATOM 1333 N N . LYS A 1 168 ? -4.910 -0.165 14.969 1.00 94.88 168 LYS A N 1
ATOM 1334 C CA . LYS A 1 168 ? -3.816 0.234 14.062 1.00 94.88 168 LYS A CA 1
ATOM 1335 C C . LYS A 1 168 ? -4.312 0.716 12.684 1.00 94.88 168 LYS A C 1
ATOM 1337 O O . LYS A 1 168 ? -3.581 1.436 12.005 1.00 94.88 168 LYS A O 1
ATOM 1342 N N . SER A 1 169 ? -5.498 0.296 12.241 1.00 96.44 169 SER A N 1
ATOM 1343 C CA . SER A 1 169 ? -6.018 0.645 10.914 1.00 96.44 169 SER A CA 1
ATOM 1344 C C . SER A 1 169 ? -6.346 2.133 10.817 1.00 96.44 169 SER A C 1
ATOM 1346 O O . SER A 1 169 ? -6.885 2.727 11.747 1.00 96.44 169 SER A O 1
ATOM 1348 N N . VAL A 1 170 ? -6.108 2.726 9.647 1.00 96.00 170 VAL A N 1
ATOM 1349 C CA . VAL A 1 170 ? -6.471 4.126 9.354 1.00 96.00 170 VAL A CA 1
ATOM 1350 C C . VAL A 1 170 ? -7.984 4.358 9.236 1.00 96.00 170 VAL A C 1
ATOM 1352 O O . VAL A 1 170 ? -8.418 5.497 9.066 1.00 96.00 170 VAL A O 1
ATOM 1355 N N . ASN A 1 171 ? -8.785 3.289 9.300 1.00 93.50 171 ASN A N 1
ATOM 1356 C CA . ASN A 1 171 ? -10.244 3.313 9.183 1.00 93.50 171 ASN A CA 1
ATOM 1357 C C . ASN A 1 171 ? -10.980 3.301 10.538 1.00 93.50 171 ASN A C 1
ATOM 1359 O O . ASN A 1 171 ? -12.198 3.095 10.557 1.00 93.50 171 ASN A O 1
ATOM 1363 N N . VAL A 1 172 ? -10.254 3.485 11.647 1.00 87.50 172 VAL A N 1
ATOM 1364 C CA . VAL A 1 172 ? -10.810 3.642 13.004 1.00 87.50 172 VAL A CA 1
ATOM 1365 C C . VAL A 1 172 ? -11.149 5.102 13.308 1.00 87.50 172 VAL A C 1
ATOM 1367 O O . VAL A 1 172 ? -10.433 6.020 12.833 1.00 87.50 172 VAL A O 1
#